Protein AF-A0A8X6GV14-F1 (afdb_monomer)

Structure (mmCIF, N/CA/C/O backbone):
data_AF-A0A8X6GV14-F1
#
_entry.id   AF-A0A8X6GV14-F1
#
loop_
_atom_site.group_PDB
_atom_site.id
_atom_site.type_symbol
_atom_site.label_atom_id
_atom_site.label_alt_id
_atom_site.label_comp_id
_atom_site.label_asym_id
_atom_site.label_entity_id
_atom_site.label_seq_id
_atom_site.pdbx_PDB_ins_code
_atom_site.Cartn_x
_atom_site.Cartn_y
_atom_site.Cartn_z
_atom_site.occupancy
_atom_site.B_iso_or_equiv
_atom_site.auth_seq_id
_atom_site.auth_comp_id
_atom_site.auth_asym_id
_atom_site.auth_atom_id
_atom_site.pdbx_PDB_model_num
ATOM 1 N N . MET A 1 1 ? 0.491 22.542 26.580 1.00 36.94 1 MET A N 1
ATOM 2 C CA . MET A 1 1 ? 1.220 21.649 25.654 1.00 36.94 1 MET A CA 1
ATOM 3 C C . MET A 1 1 ? 0.586 21.773 24.277 1.00 36.94 1 MET A C 1
ATOM 5 O O . MET A 1 1 ? -0.236 20.954 23.901 1.00 36.94 1 MET A O 1
ATOM 9 N N . GLU A 1 2 ? 0.932 22.824 23.540 1.00 38.59 2 GLU A N 1
ATOM 10 C CA . GLU A 1 2 ? 0.579 22.951 22.126 1.00 38.59 2 GLU A CA 1
ATOM 11 C C . GLU A 1 2 ? 1.876 22.858 21.335 1.00 38.59 2 GLU A C 1
ATOM 13 O O . GLU A 1 2 ? 2.585 23.843 21.147 1.00 38.59 2 GLU A O 1
ATOM 18 N N . VAL A 1 3 ? 2.229 21.649 20.902 1.00 48.38 3 VAL A N 1
ATOM 19 C CA . VAL A 1 3 ? 3.265 21.502 19.881 1.00 48.38 3 VAL A CA 1
ATOM 20 C C . VAL A 1 3 ? 2.576 21.748 18.546 1.00 48.38 3 VAL A C 1
ATOM 22 O O . VAL A 1 3 ? 2.160 20.827 17.848 1.00 48.38 3 VAL A O 1
ATOM 25 N N . TYR A 1 4 ? 2.405 23.029 18.222 1.00 47.62 4 TYR A N 1
ATOM 26 C CA . TYR A 1 4 ? 2.107 23.469 16.869 1.00 47.62 4 TYR A CA 1
ATOM 27 C C . TYR A 1 4 ? 3.308 23.050 16.018 1.00 47.62 4 TYR A C 1
ATOM 29 O O . TYR A 1 4 ? 4.352 23.705 16.015 1.00 47.62 4 TYR A O 1
ATOM 37 N N . THR A 1 5 ? 3.205 21.911 15.334 1.00 48.84 5 THR A N 1
ATOM 38 C CA . THR A 1 5 ? 4.148 21.544 14.279 1.00 48.84 5 THR A CA 1
ATOM 39 C C . THR A 1 5 ? 4.142 22.688 13.271 1.00 48.84 5 THR A C 1
ATOM 41 O O . THR A 1 5 ? 3.191 22.815 12.493 1.00 48.84 5 THR A O 1
ATOM 44 N N . ARG A 1 6 ? 5.166 23.556 13.321 1.00 46.56 6 ARG A N 1
ATOM 45 C CA . ARG A 1 6 ? 5.441 24.547 12.274 1.00 46.56 6 ARG A CA 1
ATOM 46 C C . ARG A 1 6 ? 5.287 23.832 10.941 1.00 46.56 6 ARG A C 1
ATOM 48 O O . ARG A 1 6 ? 5.868 22.767 10.737 1.00 46.56 6 ARG A O 1
ATOM 55 N N . GLN A 1 7 ? 4.428 24.390 10.099 1.00 51.47 7 GLN A N 1
ATOM 56 C CA . GLN A 1 7 ? 4.000 23.811 8.840 1.00 51.47 7 GLN A CA 1
ATOM 57 C C . GLN A 1 7 ? 5.223 23.402 8.017 1.00 51.47 7 GLN A C 1
ATOM 59 O O . GLN A 1 7 ? 5.893 24.240 7.425 1.00 51.47 7 GLN A O 1
ATOM 64 N N . ASN A 1 8 ? 5.503 22.102 7.974 1.00 50.66 8 ASN A N 1
ATOM 65 C CA . ASN A 1 8 ? 6.173 21.514 6.833 1.00 50.66 8 ASN A CA 1
ATOM 66 C C . ASN A 1 8 ? 5.053 21.229 5.817 1.00 50.66 8 ASN A C 1
ATOM 68 O O . ASN A 1 8 ? 4.327 20.243 6.006 1.00 50.66 8 ASN A O 1
ATOM 72 N N . PRO A 1 9 ? 4.830 22.093 4.804 1.00 53.06 9 PRO A N 1
ATOM 73 C CA . PRO A 1 9 ? 3.699 21.966 3.881 1.00 53.06 9 PRO A CA 1
ATOM 74 C C . PRO A 1 9 ? 3.661 20.595 3.188 1.00 53.06 9 PRO A C 1
ATOM 76 O O . PRO A 1 9 ? 2.584 20.074 2.897 1.00 53.06 9 PRO A O 1
ATOM 79 N N . MET A 1 10 ? 4.824 19.956 3.028 1.00 61.06 10 MET A N 1
ATOM 80 C CA . MET A 1 10 ? 4.957 18.607 2.480 1.00 61.06 10 MET A CA 1
ATOM 81 C C . MET A 1 10 ? 4.628 17.503 3.504 1.00 61.06 10 MET A C 1
ATOM 83 O O . MET A 1 10 ? 3.881 16.571 3.199 1.00 61.06 10 MET A O 1
ATOM 87 N N . GLY A 1 11 ? 5.143 17.610 4.735 1.00 62.88 11 GLY A N 1
ATOM 88 C CA . GLY A 1 11 ? 5.032 16.554 5.753 1.00 62.88 11 GLY A CA 1
ATOM 89 C C . GLY A 1 11 ? 3.626 16.406 6.342 1.00 62.88 11 GLY A C 1
ATOM 90 O O . GLY A 1 11 ? 3.114 15.294 6.483 1.00 62.88 11 GLY A O 1
ATOM 91 N N . GLY A 1 12 ? 2.954 17.529 6.618 1.00 74.31 12 GLY A N 1
ATOM 92 C CA . GLY A 1 12 ? 1.605 17.511 7.192 1.00 74.31 12 GLY A CA 1
ATOM 93 C C . GLY A 1 12 ? 0.548 16.980 6.220 1.00 74.31 12 GLY A C 1
ATOM 94 O O . GLY A 1 12 ? -0.361 16.253 6.621 1.00 74.31 12 GLY A O 1
ATOM 95 N N . GLY A 1 13 ? 0.670 17.306 4.929 1.00 80.00 13 GLY A N 1
ATOM 96 C CA . GLY A 1 13 ? -0.246 16.829 3.890 1.00 80.00 13 GLY A CA 1
ATOM 97 C C . GLY A 1 13 ? -0.109 15.331 3.613 1.00 80.00 13 GLY A C 1
ATOM 98 O O . GLY A 1 13 ? -1.116 14.643 3.445 1.00 80.00 13 GLY A O 1
ATOM 99 N N . PHE A 1 14 ? 1.122 14.813 3.611 1.00 81.31 14 PHE A N 1
ATOM 100 C CA . PHE A 1 14 ? 1.393 13.387 3.429 1.00 81.31 14 PHE A CA 1
ATOM 101 C C . PHE A 1 14 ? 0.752 12.537 4.531 1.00 81.31 14 PHE A C 1
ATOM 103 O O . PHE A 1 14 ? -0.050 11.653 4.231 1.00 81.31 14 PHE A O 1
ATOM 110 N N . TYR A 1 15 ? 1.019 12.862 5.801 1.00 83.38 15 TYR A N 1
ATOM 111 C CA . TYR A 1 15 ? 0.450 12.117 6.924 1.00 83.38 15 TYR A CA 1
ATOM 112 C C . TYR A 1 15 ? -1.083 12.185 6.940 1.00 83.38 15 TYR A C 1
ATOM 114 O O . TYR A 1 15 ? -1.749 11.167 7.111 1.00 83.38 15 TYR A O 1
ATOM 122 N N . LYS A 1 16 ? -1.669 13.359 6.659 1.00 87.50 16 LYS A N 1
ATOM 123 C CA . LYS A 1 16 ? -3.129 13.504 6.529 1.00 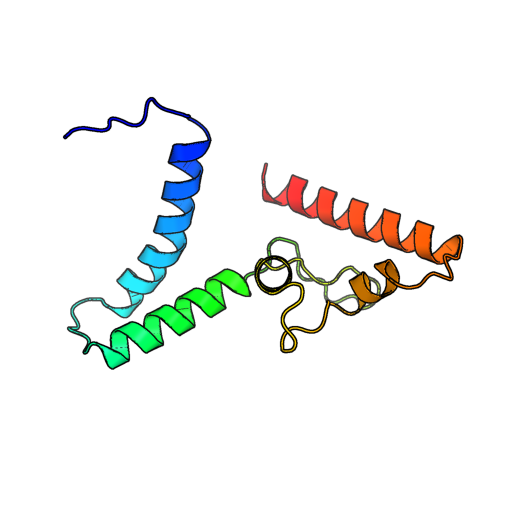87.50 16 LYS A CA 1
ATOM 124 C C . LYS A 1 16 ? -3.712 12.579 5.457 1.00 87.50 16 LYS A C 1
ATOM 126 O O . LYS A 1 16 ? -4.759 11.977 5.691 1.00 87.50 16 LYS A O 1
ATOM 131 N N . ARG A 1 17 ? -3.049 12.442 4.301 1.00 87.69 17 ARG A N 1
ATOM 132 C CA . ARG A 1 17 ? -3.473 11.513 3.240 1.00 87.69 17 ARG A CA 1
ATOM 133 C C . ARG A 1 17 ? -3.358 10.052 3.678 1.00 87.69 17 ARG A C 1
ATOM 135 O O . ARG A 1 17 ? -4.307 9.311 3.452 1.00 87.69 17 ARG A O 1
ATOM 142 N N . MET A 1 18 ? -2.277 9.660 4.355 1.00 87.69 18 MET A N 1
ATOM 143 C CA . MET A 1 18 ? -2.127 8.292 4.880 1.00 87.69 18 MET A CA 1
ATOM 144 C C . MET A 1 18 ? -3.174 7.947 5.947 1.00 87.69 18 MET A C 1
ATOM 146 O O . MET A 1 18 ? -3.785 6.884 5.922 1.00 87.69 18 MET A O 1
ATOM 150 N N . VAL A 1 19 ? -3.454 8.864 6.873 1.00 90.62 19 VAL A N 1
ATOM 151 C CA . VAL A 1 19 ? -4.513 8.652 7.869 1.00 90.62 19 VAL A CA 1
ATOM 152 C C . VAL A 1 19 ? -5.878 8.532 7.185 1.00 90.62 19 VAL A C 1
ATOM 154 O O . VAL A 1 19 ? -6.708 7.715 7.581 1.00 90.62 19 VAL A O 1
ATOM 157 N N . LYS A 1 20 ? -6.115 9.315 6.126 1.00 92.00 20 LYS A N 1
ATOM 158 C CA . LYS A 1 20 ? -7.351 9.246 5.340 1.00 92.00 20 LYS A CA 1
ATOM 159 C C . LYS A 1 20 ? -7.529 7.884 4.655 1.00 92.00 20 LYS A C 1
ATOM 161 O O . LYS A 1 20 ? -8.642 7.368 4.689 1.00 92.00 20 LYS A O 1
ATOM 166 N N . THR A 1 21 ? -6.472 7.275 4.105 1.00 91.62 21 THR A N 1
ATOM 167 C CA . THR A 1 21 ? -6.576 5.971 3.417 1.00 91.62 21 THR A CA 1
ATOM 168 C C . THR A 1 21 ? -7.022 4.830 4.328 1.00 91.62 21 THR A C 1
ATOM 170 O O . THR A 1 21 ? -7.655 3.902 3.842 1.00 91.62 21 THR A O 1
ATOM 173 N N . VAL A 1 22 ? -6.754 4.917 5.634 1.00 93.25 22 VAL A N 1
ATOM 174 C CA . VAL A 1 22 ? -7.223 3.937 6.631 1.00 93.25 22 VAL A CA 1
ATOM 175 C C . VAL A 1 22 ? -8.607 4.314 7.173 1.00 93.25 22 VAL A C 1
ATOM 177 O O . VAL A 1 22 ? -9.488 3.468 7.311 1.00 93.25 22 VAL A O 1
ATOM 180 N N . LYS A 1 23 ? -8.851 5.605 7.437 1.00 92.00 23 LYS A N 1
ATOM 181 C CA . LYS A 1 23 ? -10.136 6.080 7.981 1.00 92.00 23 LYS A CA 1
ATOM 182 C C . LYS A 1 23 ? -11.313 5.908 7.026 1.00 92.00 23 LYS A C 1
ATOM 184 O O . LYS A 1 23 ? -12.436 5.711 7.481 1.00 92.00 23 LYS A O 1
ATOM 189 N N . GLU A 1 24 ? -11.095 6.027 5.720 1.00 92.94 24 GLU A N 1
ATOM 190 C CA . GLU A 1 24 ? -12.167 5.872 4.734 1.00 92.94 24 GLU A CA 1
ATOM 191 C C . GLU A 1 24 ? -12.805 4.473 4.726 1.00 92.94 24 GLU A C 1
ATOM 193 O O . GLU A 1 24 ? -14.029 4.417 4.875 1.00 92.94 24 GLU A O 1
ATOM 198 N N . PRO A 1 25 ? -12.054 3.362 4.583 1.00 91.88 25 PRO A N 1
ATOM 199 C CA . PRO A 1 25 ? -12.630 2.021 4.665 1.00 91.88 25 PRO A CA 1
ATOM 200 C C . PRO A 1 25 ? -13.212 1.734 6.052 1.00 91.88 25 PRO A C 1
ATOM 202 O O . PRO A 1 25 ? -14.334 1.242 6.121 1.00 91.88 25 PRO A O 1
ATOM 205 N N . LEU A 1 26 ? -12.545 2.159 7.135 1.00 91.56 26 LEU A N 1
ATOM 206 C CA . LEU A 1 26 ? -13.095 2.061 8.494 1.00 91.56 26 LEU A CA 1
ATOM 207 C C . LEU A 1 26 ? -14.498 2.667 8.578 1.00 91.56 26 LEU A C 1
ATOM 209 O O . LEU A 1 26 ? -15.437 2.007 9.008 1.00 91.56 26 LEU A O 1
ATOM 213 N N . ARG A 1 27 ? -14.669 3.909 8.112 1.00 91.06 27 ARG A N 1
ATOM 214 C CA . ARG A 1 27 ? -15.962 4.605 8.158 1.00 91.06 27 ARG A CA 1
ATOM 215 C C . ARG A 1 27 ? -17.026 3.930 7.289 1.00 91.06 27 ARG A C 1
ATOM 217 O O . ARG A 1 27 ? -18.200 3.976 7.647 1.00 91.06 27 ARG A O 1
ATOM 224 N N . LYS A 1 28 ? -16.635 3.337 6.155 1.00 90.00 28 LYS A N 1
ATOM 225 C CA . LYS A 1 28 ? -17.556 2.604 5.273 1.00 90.00 28 LYS A CA 1
ATOM 226 C C . LYS A 1 28 ? -18.063 1.313 5.914 1.00 90.00 28 LYS A C 1
ATOM 228 O O . LYS A 1 28 ? -19.229 0.996 5.722 1.00 90.00 28 LYS A O 1
ATOM 233 N N . ILE A 1 29 ? -17.211 0.602 6.653 1.00 88.88 29 ILE A N 1
ATOM 234 C CA . ILE A 1 29 ? -17.568 -0.685 7.261 1.00 88.88 29 ILE A CA 1
ATOM 235 C C . ILE A 1 29 ? -18.286 -0.487 8.603 1.00 88.88 29 ILE A C 1
ATOM 237 O O . ILE A 1 29 ? -19.301 -1.129 8.851 1.00 88.88 29 ILE A O 1
ATOM 241 N N . LEU A 1 30 ? -17.808 0.438 9.443 1.00 87.44 30 LEU A N 1
ATOM 242 C CA . LEU A 1 30 ? -18.379 0.692 10.771 1.00 87.44 30 LEU A CA 1
ATOM 243 C C . LEU A 1 30 ? -19.806 1.24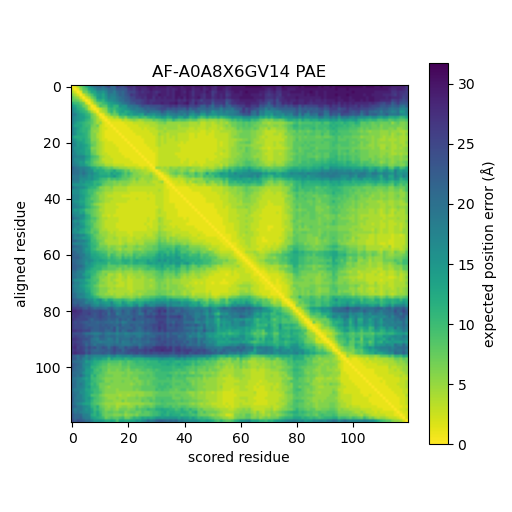4 10.709 1.00 87.44 30 LEU A C 1
ATOM 245 O O . LEU A 1 30 ? -20.640 0.846 11.507 1.00 87.44 30 LEU A O 1
ATOM 249 N N . GLY A 1 31 ? -20.131 2.158 9.789 1.00 84.19 31 GLY A N 1
ATOM 250 C CA . GLY A 1 31 ? -21.486 2.718 9.699 1.00 84.19 31 GLY A CA 1
ATOM 251 C C . GLY A 1 31 ? -22.030 3.211 11.056 1.00 84.19 31 GLY A C 1
ATOM 252 O O . GLY A 1 31 ? -21.596 4.249 11.554 1.00 84.19 31 GLY A O 1
ATOM 253 N N . ARG A 1 32 ? -22.992 2.471 11.636 1.00 76.69 32 ARG A N 1
ATOM 254 C CA . ARG A 1 32 ? -23.544 2.673 12.996 1.00 76.69 32 ARG A CA 1
ATOM 255 C C . ARG A 1 32 ? -23.290 1.494 13.957 1.00 76.69 32 ARG A C 1
ATOM 257 O O . ARG A 1 32 ? -23.872 1.478 15.038 1.00 76.69 32 ARG A O 1
ATOM 264 N N . SER A 1 33 ? -22.500 0.494 13.567 1.00 84.31 33 SER A N 1
ATOM 265 C CA . SER A 1 33 ? -22.219 -0.677 14.400 1.00 84.31 33 SER A CA 1
ATOM 266 C C . SER A 1 33 ? -21.195 -0.361 15.492 1.00 84.31 33 SER A C 1
ATOM 268 O O . SER A 1 33 ? -20.303 0.474 15.329 1.00 84.31 33 SER A O 1
ATOM 270 N N . LEU A 1 34 ? -21.345 -1.040 16.629 1.00 84.88 34 LEU A N 1
ATOM 271 C CA . LEU A 1 34 ? -20.351 -1.089 17.692 1.00 84.88 34 LEU A CA 1
ATOM 272 C C . LEU A 1 34 ? -19.627 -2.424 17.556 1.00 84.88 34 LEU A C 1
ATOM 274 O O . LEU A 1 34 ? -20.261 -3.469 17.663 1.00 84.88 34 LEU A O 1
ATOM 278 N N . LEU A 1 35 ? -18.328 -2.371 17.279 1.00 87.38 35 LEU A N 1
ATOM 279 C CA . LEU A 1 35 ? -17.486 -3.557 17.182 1.00 87.38 35 LEU A CA 1
ATOM 280 C C . LEU A 1 35 ? -16.875 -3.870 18.544 1.00 87.38 35 LEU A C 1
ATOM 282 O O . LEU A 1 35 ? -16.481 -2.968 19.290 1.00 87.38 35 LEU A O 1
ATOM 286 N N . SER A 1 36 ? -16.755 -5.157 18.837 1.00 92.38 36 SER A N 1
ATOM 287 C CA . SER A 1 36 ? -15.885 -5.650 19.894 1.00 92.38 36 SER A CA 1
ATOM 288 C C . SER A 1 36 ? -14.413 -5.375 19.561 1.00 92.38 36 SER A C 1
ATOM 290 O O . SER A 1 36 ? -14.039 -5.055 18.429 1.00 92.38 36 SER A O 1
ATOM 292 N N . PHE A 1 37 ? -13.552 -5.498 20.571 1.00 92.44 37 PHE A N 1
ATOM 293 C CA . PHE A 1 37 ? -12.114 -5.303 20.396 1.00 92.44 37 PHE A CA 1
ATOM 294 C C . PHE A 1 37 ? -11.512 -6.274 19.369 1.00 92.44 37 PHE A C 1
ATOM 296 O O . PHE A 1 37 ? -10.668 -5.876 18.567 1.00 92.44 37 PHE A O 1
ATOM 303 N N . GLU A 1 38 ? -11.967 -7.527 19.362 1.00 94.81 38 GLU A N 1
ATOM 304 C CA . GLU A 1 38 ? -11.492 -8.551 18.431 1.00 94.81 38 GLU A CA 1
ATOM 305 C C . GLU A 1 38 ? -11.915 -8.231 16.993 1.00 94.81 38 GLU A C 1
ATOM 307 O O . GLU A 1 38 ? -11.073 -8.184 16.100 1.00 94.81 38 GLU A O 1
ATOM 312 N N . GLU A 1 39 ? -13.189 -7.890 16.781 1.00 92.44 39 GLU A N 1
ATOM 313 C CA . GLU A 1 39 ? -13.706 -7.504 15.463 1.00 92.44 39 GLU A CA 1
ATOM 314 C C . GLU A 1 39 ? -12.995 -6.268 14.904 1.00 92.44 39 GLU A C 1
ATOM 316 O O . GLU A 1 39 ? -12.623 -6.239 13.730 1.00 92.44 39 GLU A O 1
ATOM 321 N N . LEU A 1 40 ? -12.760 -5.250 15.740 1.00 92.56 40 LEU A N 1
ATOM 322 C CA . LEU A 1 40 ? -12.012 -4.063 15.332 1.00 92.56 40 LEU A CA 1
ATOM 323 C C . LEU A 1 40 ? -10.567 -4.411 14.953 1.00 92.56 40 LEU A C 1
ATOM 325 O O . LEU A 1 40 ? -10.047 -3.871 13.978 1.00 92.56 40 LEU A O 1
ATOM 329 N N . THR A 1 41 ? -9.924 -5.295 15.716 1.00 94.75 41 THR A N 1
ATOM 330 C CA . THR A 1 41 ? -8.538 -5.713 15.467 1.00 94.75 41 THR A CA 1
ATOM 331 C C . THR A 1 41 ? -8.420 -6.441 14.132 1.00 94.75 41 THR A C 1
ATOM 333 O O . THR A 1 41 ? -7.576 -6.081 13.312 1.00 94.75 41 THR A O 1
ATOM 336 N N . THR A 1 42 ? -9.309 -7.399 13.874 1.00 94.81 42 THR A N 1
ATOM 337 C CA . THR A 1 42 ? -9.362 -8.135 12.605 1.00 94.81 42 THR A CA 1
ATOM 338 C C . THR A 1 42 ? -9.609 -7.196 11.432 1.00 94.81 42 THR A C 1
ATOM 340 O O . THR A 1 42 ? -8.882 -7.220 10.442 1.00 94.81 42 THR A O 1
ATOM 343 N N . LEU A 1 43 ? -10.575 -6.290 11.570 1.00 93.69 43 LEU A N 1
ATOM 344 C CA . LEU A 1 43 ? -10.910 -5.332 10.525 1.00 93.69 43 LEU A CA 1
ATOM 345 C C . LEU A 1 43 ? -9.753 -4.368 10.220 1.00 93.69 43 LEU A C 1
ATOM 347 O O . LEU A 1 43 ? -9.510 -4.019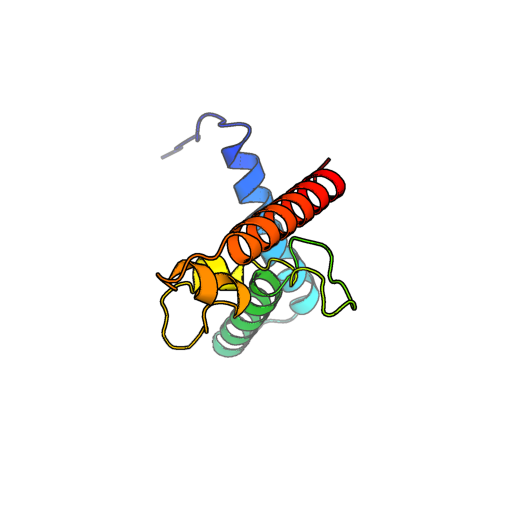 9.064 1.00 93.69 43 LEU A O 1
ATOM 351 N N . LEU A 1 44 ? -9.010 -3.935 11.239 1.00 93.75 44 LEU A N 1
ATOM 352 C CA . LEU A 1 44 ? -7.808 -3.129 11.034 1.00 93.75 44 LEU A CA 1
ATOM 353 C C . LEU A 1 44 ? -6.717 -3.908 10.292 1.00 93.75 44 LEU A C 1
ATOM 355 O O . LEU A 1 44 ? -6.094 -3.333 9.399 1.00 93.75 44 LEU A O 1
ATOM 359 N N . ALA A 1 45 ? -6.524 -5.193 10.601 1.00 93.69 45 ALA A N 1
ATOM 360 C CA . ALA A 1 45 ? -5.574 -6.052 9.894 1.00 93.69 45 ALA A CA 1
ATOM 361 C C . ALA A 1 45 ? -5.950 -6.233 8.410 1.00 93.69 45 ALA A C 1
ATOM 363 O O . ALA A 1 45 ? -5.091 -6.166 7.530 1.00 93.69 45 ALA A O 1
ATOM 364 N N . GLU A 1 46 ? -7.240 -6.379 8.100 1.00 93.50 46 GLU A N 1
ATOM 365 C CA . GLU A 1 46 ? -7.721 -6.432 6.715 1.00 93.50 46 GLU A CA 1
ATOM 366 C C . GLU A 1 46 ? -7.447 -5.124 5.964 1.00 93.50 46 GLU A C 1
ATOM 368 O O . GLU A 1 46 ? -6.963 -5.134 4.829 1.00 93.50 46 GLU A O 1
ATOM 373 N N . ILE A 1 47 ? -7.718 -3.981 6.600 1.00 93.75 47 ILE A N 1
ATOM 374 C CA . ILE A 1 47 ? -7.460 -2.665 6.007 1.00 93.75 47 ILE A CA 1
ATOM 375 C C . ILE A 1 47 ? -5.963 -2.450 5.786 1.00 93.75 47 ILE A C 1
ATOM 377 O O . ILE A 1 47 ? -5.580 -1.940 4.731 1.00 93.75 47 ILE A O 1
ATOM 381 N N . GLU A 1 48 ? -5.119 -2.846 6.740 1.00 91.88 48 GLU A N 1
ATOM 382 C CA . GLU A 1 48 ? -3.665 -2.829 6.580 1.00 91.88 48 GLU A CA 1
ATOM 383 C C . GLU A 1 48 ? -3.252 -3.628 5.341 1.00 91.88 48 GLU A C 1
ATOM 385 O O . GLU A 1 48 ? -2.545 -3.102 4.478 1.00 91.88 48 GLU A O 1
ATOM 390 N N . ASN A 1 49 ? -3.748 -4.859 5.209 1.00 91.19 49 ASN A N 1
ATOM 391 C CA . ASN A 1 49 ? -3.421 -5.720 4.082 1.00 91.19 49 ASN A CA 1
ATOM 392 C C . ASN A 1 49 ? -3.857 -5.100 2.743 1.00 91.19 49 ASN A C 1
ATOM 394 O O . ASN A 1 49 ? -3.077 -5.045 1.793 1.00 91.19 49 ASN A O 1
ATOM 398 N N . ILE A 1 50 ? -5.070 -4.542 2.674 1.00 92.00 50 ILE A N 1
ATOM 399 C CA . ILE A 1 50 ? -5.578 -3.857 1.474 1.00 92.00 50 ILE A CA 1
ATOM 400 C C . ILE A 1 50 ? -4.694 -2.662 1.105 1.00 92.00 50 ILE A C 1
ATOM 402 O O . ILE A 1 50 ? -4.370 -2.467 -0.068 1.00 92.00 50 ILE A O 1
ATOM 406 N N . VAL A 1 51 ? -4.303 -1.845 2.086 1.00 91.75 51 VAL A N 1
ATOM 407 C CA . VAL A 1 51 ? -3.447 -0.675 1.849 1.00 91.75 51 VAL A CA 1
ATOM 408 C C . VAL A 1 51 ? -2.056 -1.107 1.383 1.00 91.75 51 VAL A C 1
ATOM 410 O O . VAL A 1 51 ? -1.534 -0.524 0.430 1.00 91.75 51 VAL A O 1
ATOM 413 N N . ASN A 1 52 ? -1.484 -2.147 1.991 1.00 90.06 52 ASN A N 1
ATOM 414 C CA . ASN A 1 52 ? -0.129 -2.615 1.704 1.00 90.06 52 ASN A CA 1
ATOM 415 C C . ASN A 1 52 ? -0.017 -3.432 0.409 1.00 90.06 52 ASN A C 1
ATOM 417 O O . ASN A 1 52 ? 1.040 -3.424 -0.222 1.00 90.06 52 ASN A O 1
ATOM 421 N N . LEU A 1 53 ? -1.088 -4.095 -0.032 1.00 89.25 53 LEU A N 1
ATOM 422 C CA . LEU A 1 53 ? -1.133 -4.816 -1.309 1.00 89.25 53 LEU A CA 1
ATOM 423 C C . LEU A 1 53 ? -1.588 -3.944 -2.482 1.00 89.25 53 LEU A C 1
ATOM 425 O O . LEU A 1 53 ? -1.528 -4.382 -3.633 1.00 89.25 53 LEU A O 1
ATOM 429 N N . ARG A 1 54 ? -2.027 -2.707 -2.223 1.00 90.00 54 ARG A N 1
ATOM 430 C CA . ARG A 1 54 ? -2.513 -1.804 -3.267 1.00 90.00 54 ARG A CA 1
ATOM 431 C C . ARG A 1 54 ? -1.398 -1.469 -4.274 1.00 90.00 54 ARG A C 1
ATOM 433 O O . ARG A 1 54 ? -0.394 -0.873 -3.884 1.00 90.00 54 ARG A O 1
ATOM 440 N N . PRO A 1 55 ? -1.606 -1.720 -5.578 1.00 90.88 55 PRO A N 1
ATOM 441 C CA . PRO A 1 55 ? -0.687 -1.309 -6.639 1.00 90.88 55 PRO A CA 1
ATOM 442 C C . PRO A 1 55 ? -0.357 0.194 -6.601 1.00 90.88 55 PRO A C 1
ATOM 444 O O . PRO A 1 55 ? -1.264 1.038 -6.596 1.00 90.88 55 PRO A O 1
ATOM 447 N N . LEU A 1 56 ? 0.933 0.543 -6.615 1.00 88.50 56 LEU A N 1
ATOM 448 C CA . LEU A 1 56 ? 1.515 1.887 -6.786 1.00 88.50 56 LEU A CA 1
ATOM 449 C C . LEU A 1 56 ? 1.817 2.198 -8.255 1.00 88.50 56 LEU A C 1
ATOM 451 O O . LEU A 1 56 ? 1.770 3.366 -8.653 1.00 88.50 56 LEU A O 1
ATOM 455 N N . THR A 1 57 ? 2.013 1.173 -9.076 1.00 88.50 57 THR A N 1
ATOM 456 C CA . THR A 1 57 ? 2.141 1.298 -10.529 1.00 88.50 57 THR A CA 1
ATOM 457 C C . THR A 1 57 ? 1.033 0.541 -11.257 1.00 88.50 57 THR A C 1
ATOM 459 O O . THR A 1 57 ? 0.184 -0.094 -10.630 1.00 88.50 57 THR A O 1
ATOM 462 N N . TYR A 1 58 ? 0.996 0.653 -12.584 1.00 86.88 58 TYR A N 1
ATOM 463 C CA . TYR A 1 58 ? 0.044 -0.090 -13.408 1.00 86.88 58 TYR A CA 1
ATOM 464 C C . TYR A 1 58 ? 0.233 -1.604 -13.222 1.00 86.88 58 TYR A C 1
ATOM 466 O O . TYR A 1 58 ? 1.352 -2.056 -12.976 1.00 86.88 58 TYR A O 1
ATOM 474 N N . VAL A 1 59 ? -0.862 -2.359 -13.291 1.00 86.19 59 VAL A N 1
ATOM 475 C CA . VAL A 1 59 ? -0.848 -3.827 -13.279 1.00 86.19 59 VAL A CA 1
ATOM 476 C C . VAL A 1 59 ? -0.915 -4.264 -14.735 1.00 86.19 59 VAL A C 1
ATOM 478 O O . VAL A 1 59 ? -1.944 -4.049 -15.369 1.00 86.19 59 VAL A O 1
ATOM 481 N N . SER A 1 60 ? 0.195 -4.784 -15.260 1.00 83.31 60 SER A N 1
ATOM 482 C CA . SER A 1 60 ? 0.256 -5.319 -16.622 1.00 83.31 60 SER A CA 1
ATOM 483 C C . SER A 1 60 ? -0.161 -6.789 -16.645 1.00 83.31 60 SER A C 1
ATOM 485 O O . SER A 1 60 ? 0.036 -7.495 -15.655 1.00 83.31 60 SER A O 1
ATOM 487 N N . ASP A 1 61 ? -0.739 -7.220 -17.764 1.00 83.62 61 ASP A N 1
ATOM 488 C CA . ASP A 1 61 ? -1.054 -8.628 -18.055 1.00 83.62 61 ASP A CA 1
ATOM 489 C C . ASP A 1 61 ? 0.080 -9.302 -18.860 1.00 83.62 61 ASP A C 1
ATOM 491 O O . ASP A 1 61 ? 0.132 -10.525 -19.003 1.00 83.62 61 ASP A O 1
ATOM 495 N N . ASP A 1 62 ? 1.030 -8.502 -19.359 1.00 83.12 62 ASP A N 1
ATOM 496 C CA . ASP A 1 62 ? 2.187 -8.984 -20.104 1.00 83.12 62 ASP A CA 1
ATOM 497 C C . ASP A 1 62 ? 3.232 -9.587 -19.157 1.00 83.12 62 ASP A C 1
ATOM 499 O O . ASP A 1 62 ? 3.668 -8.969 -18.186 1.00 83.12 62 ASP A O 1
ATOM 503 N N . LYS A 1 63 ? 3.690 -10.804 -19.467 1.00 75.00 63 LYS A N 1
ATOM 504 C CA . LYS A 1 63 ? 4.697 -11.519 -18.658 1.00 75.00 63 LYS A CA 1
ATOM 505 C C . LYS A 1 63 ? 6.093 -10.899 -18.720 1.00 75.00 63 LYS A C 1
ATOM 507 O O . LYS A 1 63 ? 6.900 -11.144 -17.829 1.00 75.00 63 LYS A O 1
ATOM 512 N N . ASP A 1 64 ? 6.371 -10.145 -19.780 1.00 75.50 64 ASP A N 1
ATOM 513 C CA . ASP A 1 64 ? 7.638 -9.434 -19.967 1.00 75.50 64 ASP A CA 1
ATOM 514 C C . ASP A 1 64 ? 7.657 -8.073 -19.251 1.00 75.50 64 ASP A C 1
ATOM 516 O O . ASP A 1 64 ? 8.715 -7.444 -19.141 1.00 75.50 64 ASP A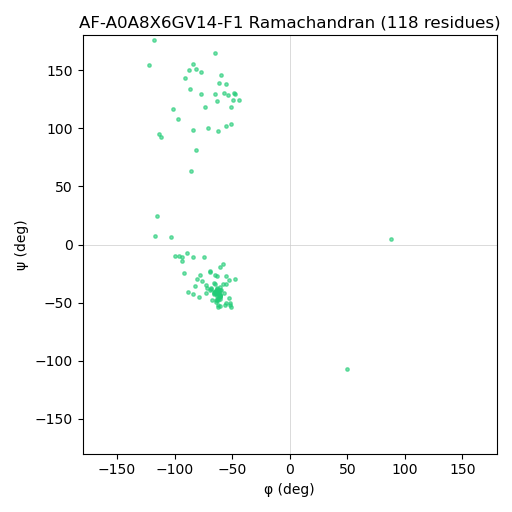 O 1
ATOM 520 N N . ASP A 1 65 ? 6.501 -7.612 -18.762 1.00 78.88 65 ASP A N 1
ATOM 521 C CA . ASP A 1 65 ? 6.384 -6.347 -18.055 1.00 78.88 65 ASP A CA 1
ATOM 522 C C . ASP A 1 65 ? 6.746 -6.472 -16.562 1.00 78.88 65 ASP A C 1
ATOM 524 O O . ASP A 1 65 ? 6.618 -7.536 -15.950 1.00 78.88 65 ASP A O 1
ATOM 528 N N . PRO A 1 66 ? 7.169 -5.360 -15.930 1.00 78.12 66 PRO A N 1
ATOM 529 C CA . PRO A 1 66 ? 7.379 -5.305 -14.487 1.00 78.12 66 PRO A CA 1
ATOM 530 C C . PRO A 1 66 ? 6.145 -5.705 -13.683 1.00 78.12 66 PRO A C 1
ATOM 532 O O . PRO A 1 66 ? 5.048 -5.202 -13.948 1.00 78.12 66 PRO A O 1
ATOM 535 N N . GLU A 1 67 ? 6.338 -6.481 -12.609 1.00 82.75 67 GLU A N 1
ATOM 536 C CA . GLU A 1 67 ? 5.270 -6.631 -11.618 1.00 82.75 67 GLU A CA 1
ATOM 537 C C . GLU A 1 67 ? 4.967 -5.260 -11.007 1.00 82.75 67 GLU A C 1
ATOM 539 O O . GLU A 1 67 ? 5.865 -4.472 -10.707 1.00 82.75 67 GLU A O 1
ATOM 544 N N . SER A 1 68 ? 3.684 -4.964 -10.800 1.00 86.19 68 SER A N 1
ATOM 545 C CA . SER A 1 68 ? 3.292 -3.715 -10.161 1.00 86.19 68 SER A CA 1
ATOM 546 C C . SER A 1 68 ? 3.935 -3.546 -8.782 1.00 86.19 68 SER A C 1
ATOM 548 O O . SER A 1 68 ? 3.820 -4.412 -7.912 1.00 86.19 68 SER A O 1
ATOM 550 N N . LEU A 1 69 ? 4.545 -2.380 -8.551 1.00 86.44 69 LEU A N 1
ATOM 551 C CA . LEU A 1 69 ? 5.096 -2.029 -7.249 1.00 86.44 69 LEU A CA 1
ATOM 552 C C . LEU A 1 69 ? 3.962 -1.909 -6.234 1.00 86.44 69 LEU A C 1
ATOM 554 O O . LEU A 1 69 ? 3.003 -1.178 -6.463 1.00 86.44 69 LEU A O 1
ATOM 558 N N . LYS A 1 70 ? 4.095 -2.567 -5.086 1.00 87.12 70 LYS A N 1
ATOM 559 C CA . LYS A 1 70 ? 3.162 -2.484 -3.950 1.00 87.12 70 LYS A CA 1
ATOM 560 C C . LYS A 1 70 ? 3.933 -2.011 -2.713 1.00 87.12 70 LYS A C 1
ATOM 562 O O . LYS A 1 70 ? 5.142 -2.229 -2.660 1.00 87.12 70 LYS A O 1
ATOM 567 N N . PRO A 1 71 ? 3.294 -1.381 -1.713 1.00 87.88 71 PRO A N 1
ATOM 568 C CA . PRO A 1 71 ? 3.977 -1.014 -0.471 1.00 87.88 71 PRO A CA 1
ATOM 569 C C . PRO A 1 71 ? 4.553 -2.213 0.299 1.00 87.88 71 PRO A C 1
ATOM 571 O O . PRO A 1 71 ? 5.643 -2.102 0.853 1.00 87.88 71 PRO A O 1
ATOM 574 N N . ALA A 1 72 ? 3.855 -3.355 0.304 1.00 86.31 72 ALA A N 1
ATOM 575 C CA . ALA A 1 72 ? 4.212 -4.546 1.078 1.00 86.31 72 ALA A CA 1
ATOM 576 C C . ALA A 1 72 ? 5.679 -4.998 0.892 1.00 86.31 72 ALA A C 1
ATOM 578 O O . ALA A 1 72 ? 6.393 -5.053 1.894 1.00 86.31 72 ALA A O 1
ATOM 579 N N . PRO A 1 73 ? 6.191 -5.224 -0.337 1.00 79.56 73 PRO A N 1
ATOM 580 C CA . PRO A 1 73 ? 7.600 -5.562 -0.553 1.00 79.56 73 PRO A CA 1
ATOM 581 C C . PRO A 1 73 ? 8.615 -4.602 0.080 1.00 79.56 73 PRO A C 1
ATOM 583 O O . PRO A 1 73 ? 9.694 -5.040 0.456 1.00 79.56 73 PRO A O 1
ATOM 586 N N . PHE A 1 74 ? 8.296 -3.310 0.220 1.00 81.81 74 PHE A N 1
ATOM 587 C CA . PHE A 1 74 ? 9.194 -2.334 0.854 1.00 81.81 74 PHE A CA 1
ATOM 588 C C . PHE A 1 74 ? 9.138 -2.379 2.385 1.00 81.81 74 PHE A C 1
ATOM 590 O O . PHE A 1 74 ? 10.125 -2.057 3.040 1.00 81.81 74 PHE A O 1
ATOM 597 N N . LEU A 1 75 ? 7.990 -2.753 2.958 1.00 81.69 75 LEU A N 1
ATOM 598 C CA . LEU A 1 75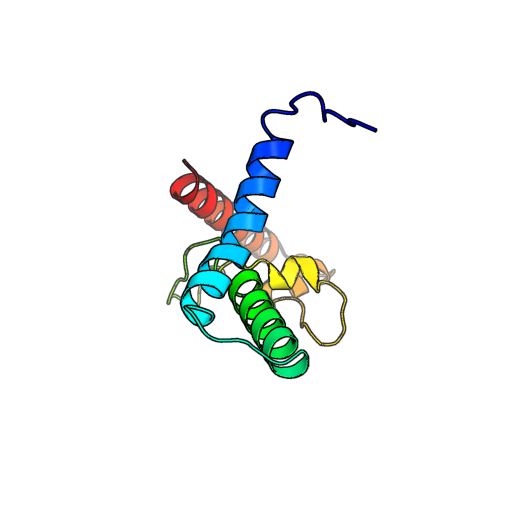 ? 7.783 -2.833 4.408 1.00 81.69 75 LEU A CA 1
ATOM 599 C C . LEU A 1 75 ? 8.302 -4.145 4.999 1.00 81.69 75 LEU A C 1
ATOM 601 O O . LEU A 1 75 ? 8.805 -4.164 6.121 1.00 81.69 75 LEU A O 1
ATOM 605 N N . TYR A 1 76 ? 8.170 -5.235 4.245 1.00 75.75 76 TYR A N 1
ATOM 606 C CA . TYR A 1 76 ? 8.520 -6.581 4.694 1.00 75.75 76 TYR A CA 1
ATOM 607 C C . TYR A 1 76 ? 9.849 -7.083 4.123 1.00 75.75 76 TYR A C 1
ATOM 609 O O . TYR A 1 76 ? 10.208 -8.236 4.347 1.00 75.75 76 TYR A O 1
ATOM 617 N N . PHE A 1 77 ? 10.595 -6.228 3.417 1.00 67.62 77 PHE A N 1
ATOM 618 C CA . PHE A 1 77 ? 11.908 -6.564 2.875 1.00 67.62 77 PHE A CA 1
ATOM 619 C C . PHE A 1 77 ? 12.820 -7.157 3.964 1.00 67.62 77 PHE A C 1
ATOM 621 O O . PHE A 1 77 ? 13.125 -6.493 4.956 1.00 67.62 77 PHE A O 1
ATOM 628 N N . GLY A 1 78 ? 13.246 -8.411 3.784 1.00 62.41 78 GLY A N 1
ATOM 629 C CA . GLY A 1 78 ? 14.099 -9.129 4.738 1.00 62.41 78 GLY A CA 1
ATOM 630 C C . GLY A 1 78 ? 13.362 -9.883 5.855 1.00 62.41 78 GLY A C 1
ATOM 631 O O . GLY A 1 78 ? 14.024 -10.441 6.728 1.00 62.41 78 GLY A O 1
ATOM 632 N N . ARG A 1 79 ? 12.022 -9.934 5.849 1.00 66.44 79 ARG A N 1
ATOM 633 C CA . ARG A 1 79 ? 11.257 -10.896 6.660 1.00 66.44 79 ARG A CA 1
ATOM 634 C C . ARG A 1 79 ? 11.100 -12.202 5.882 1.00 66.44 79 ARG A C 1
ATOM 636 O O . ARG A 1 79 ? 10.731 -12.169 4.716 1.00 66.44 79 ARG A O 1
ATOM 643 N N . ASN A 1 80 ? 11.346 -13.331 6.547 1.00 55.56 80 ASN A N 1
ATOM 644 C CA . ASN A 1 80 ? 11.391 -14.671 5.941 1.00 55.56 80 ASN A CA 1
ATOM 645 C C . ASN A 1 80 ? 10.095 -15.103 5.221 1.00 55.56 80 ASN A C 1
ATOM 647 O O . ASN A 1 80 ? 10.149 -16.028 4.422 1.00 55.56 80 ASN A O 1
ATOM 651 N N . ASP A 1 81 ? 8.965 -14.438 5.484 1.00 55.31 81 ASP A N 1
ATOM 652 C CA . ASP A 1 81 ? 7.647 -14.795 4.934 1.00 55.31 81 ASP A CA 1
ATOM 653 C C . ASP A 1 81 ? 7.264 -13.994 3.676 1.00 55.31 81 ASP A C 1
ATOM 655 O O . ASP A 1 81 ? 6.269 -14.299 3.022 1.00 55.31 81 ASP A O 1
ATOM 659 N N . PHE A 1 82 ? 8.029 -12.950 3.339 1.00 56.03 82 PHE A N 1
ATOM 660 C CA . PHE A 1 82 ? 7.852 -12.189 2.106 1.00 56.03 82 PHE A CA 1
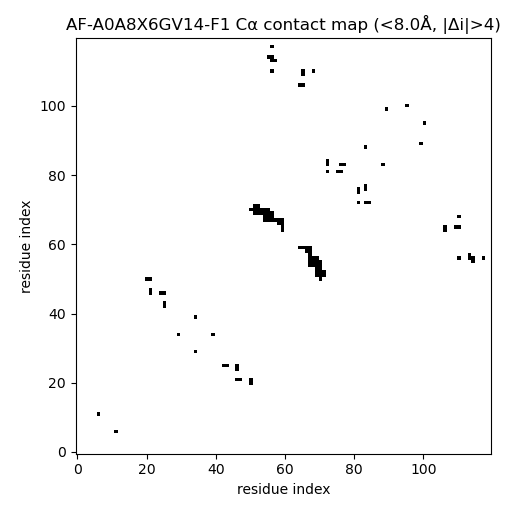ATOM 661 C C . PHE A 1 82 ? 9.070 -12.427 1.235 1.00 56.03 82 PHE A C 1
ATOM 663 O O . PHE A 1 82 ? 10.091 -11.747 1.375 1.00 56.03 82 PHE A O 1
ATOM 670 N N . ASP A 1 83 ? 8.948 -13.400 0.334 1.00 53.38 83 ASP A N 1
ATOM 671 C CA . ASP A 1 83 ? 9.927 -13.594 -0.720 1.00 53.38 83 ASP A CA 1
ATOM 672 C C . ASP A 1 83 ? 10.209 -12.243 -1.376 1.00 53.38 83 ASP A C 1
ATOM 674 O O . ASP A 1 83 ? 9.302 -11.484 -1.741 1.00 53.38 83 ASP A O 1
ATOM 678 N N . CYS A 1 84 ? 11.498 -11.922 -1.481 1.00 53.94 84 CYS A N 1
ATOM 679 C CA . CYS A 1 84 ? 11.939 -10.818 -2.312 1.00 53.94 84 CYS A CA 1
ATOM 680 C C . CYS A 1 84 ? 11.259 -11.018 -3.673 1.00 53.94 84 CYS A C 1
ATOM 682 O O . CYS A 1 84 ? 11.400 -12.121 -4.215 1.00 53.94 84 CYS A O 1
ATOM 684 N N . PRO A 1 85 ? 10.500 -10.036 -4.212 1.00 58.28 85 PRO A N 1
ATOM 685 C CA . PRO A 1 85 ? 9.845 -10.221 -5.500 1.00 58.28 85 PRO A CA 1
ATOM 686 C C . PRO A 1 85 ? 10.889 -10.769 -6.462 1.00 58.28 85 PRO A C 1
ATOM 688 O O . PRO A 1 85 ? 12.000 -10.245 -6.479 1.00 58.28 85 PRO A O 1
ATOM 691 N N . MET A 1 86 ? 10.581 -11.851 -7.181 1.00 56.00 86 MET A N 1
ATOM 692 C CA . MET A 1 86 ? 11.568 -12.657 -7.923 1.00 56.00 86 MET A CA 1
ATOM 693 C C . MET A 1 86 ? 12.522 -11.796 -8.781 1.00 56.00 86 MET A C 1
ATOM 695 O O . MET A 1 86 ? 13.696 -12.110 -8.938 1.00 56.00 86 MET A O 1
ATOM 699 N N . GLN A 1 87 ? 12.032 -10.642 -9.240 1.00 58.47 87 GLN A N 1
ATOM 700 C CA . GLN A 1 87 ? 12.740 -9.603 -9.998 1.00 58.47 87 GLN A CA 1
ATOM 701 C C . GLN A 1 87 ? 13.884 -8.897 -9.236 1.00 58.47 87 GLN A C 1
ATOM 703 O O . GLN A 1 87 ? 14.817 -8.385 -9.848 1.00 58.47 87 GLN A O 1
ATOM 708 N N . PHE A 1 88 ? 13.839 -8.848 -7.905 1.00 56.88 88 PHE A N 1
ATOM 709 C CA . PHE A 1 88 ? 14.881 -8.287 -7.044 1.00 56.88 88 PHE A CA 1
ATOM 710 C C . PHE A 1 88 ? 15.885 -9.335 -6.554 1.00 56.88 88 PHE A C 1
ATOM 712 O O . PHE A 1 88 ? 16.960 -8.947 -6.099 1.00 56.88 88 PHE A O 1
ATOM 719 N N . ALA A 1 89 ? 15.600 -10.637 -6.685 1.00 61.84 89 ALA A N 1
ATOM 720 C CA . ALA A 1 89 ? 16.584 -11.686 -6.402 1.00 61.84 89 ALA A CA 1
ATOM 721 C C . ALA A 1 89 ? 17.842 -11.516 -7.279 1.00 61.84 89 ALA A C 1
ATOM 723 O O . ALA A 1 89 ? 18.965 -11.694 -6.807 1.00 61.84 89 ALA A O 1
ATOM 724 N N . GLU A 1 90 ? 17.658 -11.032 -8.515 1.00 60.50 90 GLU A N 1
ATOM 725 C CA . GLU A 1 90 ? 18.733 -10.666 -9.447 1.00 60.50 90 GLU A CA 1
ATOM 726 C C . GLU A 1 90 ? 19.667 -9.558 -8.919 1.00 60.50 90 GLU A C 1
ATOM 728 O O . GLU A 1 90 ? 20.782 -9.410 -9.415 1.00 60.50 90 GLU A O 1
ATOM 733 N N . LEU A 1 91 ? 19.259 -8.767 -7.915 1.00 58.91 91 LEU A N 1
ATOM 734 C CA . LEU A 1 91 ? 20.138 -7.767 -7.291 1.00 58.91 91 LEU A CA 1
ATOM 735 C C . LEU A 1 91 ? 21.263 -8.397 -6.467 1.00 58.91 91 LEU A C 1
ATOM 737 O O . LEU A 1 91 ? 22.276 -7.738 -6.225 1.00 58.91 91 LEU A O 1
ATOM 741 N N . PHE A 1 92 ? 21.068 -9.633 -6.012 1.00 62.41 92 PHE A N 1
ATOM 742 C CA . PHE A 1 92 ? 22.013 -10.357 -5.167 1.00 62.41 92 PHE A CA 1
ATOM 743 C C . PHE A 1 92 ? 22.862 -11.353 -5.956 1.00 62.41 92 PHE A C 1
ATOM 745 O O . PHE A 1 92 ? 23.845 -11.874 -5.421 1.00 62.41 92 PHE A O 1
ATOM 752 N N . ASP A 1 93 ? 22.520 -11.591 -7.225 1.00 65.00 93 ASP A N 1
ATOM 753 C CA . ASP A 1 93 ? 23.320 -12.427 -8.102 1.00 65.00 93 ASP A CA 1
ATOM 754 C C . ASP A 1 93 ? 24.593 -11.677 -8.526 1.00 65.00 93 ASP A C 1
ATOM 756 O O . ASP A 1 93 ? 24.567 -10.612 -9.148 1.00 65.00 93 ASP A O 1
ATOM 760 N N . LYS A 1 94 ? 25.746 -12.236 -8.152 1.00 62.69 94 LYS A N 1
ATOM 761 C CA . LYS A 1 94 ? 27.067 -11.677 -8.469 1.00 62.69 94 LYS A CA 1
ATOM 762 C C . LYS A 1 94 ? 27.443 -11.898 -9.939 1.00 62.69 94 LYS A C 1
ATOM 764 O O . LYS A 1 94 ? 28.409 -11.298 -10.410 1.00 62.69 94 LYS A O 1
ATOM 769 N N . THR A 1 95 ? 26.690 -12.720 -10.675 1.00 65.31 95 THR A N 1
ATOM 770 C CA . THR A 1 95 ? 26.896 -12.988 -12.105 1.00 65.31 95 THR A CA 1
ATOM 771 C C . THR A 1 95 ? 26.199 -11.936 -12.977 1.00 65.31 95 THR A C 1
ATOM 773 O O . THR A 1 95 ? 25.278 -12.188 -13.749 1.00 65.31 95 THR A O 1
ATOM 776 N N . ILE A 1 96 ? 26.642 -10.685 -12.851 1.00 69.00 96 ILE A N 1
ATOM 777 C CA . ILE A 1 96 ? 26.051 -9.552 -13.570 1.00 69.00 96 ILE A CA 1
ATOM 778 C C . ILE A 1 96 ? 26.397 -9.641 -15.065 1.00 69.00 96 ILE A C 1
ATOM 780 O O . ILE A 1 96 ? 27.479 -9.243 -15.497 1.00 69.00 96 ILE A O 1
ATOM 784 N N . SER A 1 97 ? 25.454 -10.126 -15.875 1.00 80.06 97 SER A N 1
ATOM 785 C CA . SER A 1 97 ? 25.527 -10.034 -17.335 1.00 80.06 97 SER A CA 1
ATOM 786 C C . SER A 1 97 ? 25.063 -8.659 -17.831 1.00 80.06 97 SER A C 1
ATOM 788 O O . SER A 1 97 ? 24.198 -8.002 -17.242 1.00 80.06 97 SER A O 1
ATOM 790 N N . LYS A 1 98 ? 25.604 -8.222 -18.976 1.00 82.44 98 LYS A N 1
ATOM 791 C CA . LYS A 1 98 ? 25.190 -6.988 -19.668 1.00 82.44 98 LYS A CA 1
ATOM 792 C C . LYS A 1 98 ? 23.689 -6.980 -19.970 1.00 82.44 98 LYS A C 1
ATOM 794 O O . LYS A 1 98 ? 23.062 -5.921 -19.919 1.00 82.44 98 LYS A O 1
ATOM 799 N N . ASP A 1 99 ? 23.110 -8.141 -20.259 1.00 80.88 99 ASP A N 1
ATOM 800 C CA . ASP A 1 99 ? 21.680 -8.268 -20.537 1.00 80.88 99 ASP A CA 1
ATOM 801 C C . ASP A 1 99 ? 20.825 -8.118 -19.273 1.00 80.88 99 ASP A C 1
ATOM 803 O O . ASP A 1 99 ? 19.781 -7.469 -19.326 1.00 80.88 99 ASP A O 1
ATOM 807 N N . THR A 1 100 ? 21.301 -8.588 -18.115 1.00 77.88 100 THR A N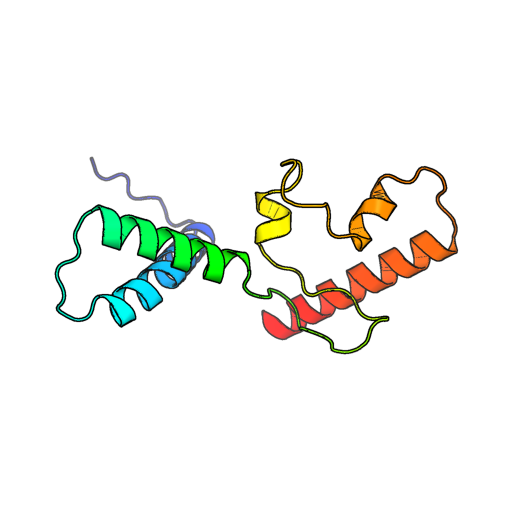 1
ATOM 808 C CA . THR A 1 100 ? 20.656 -8.364 -16.808 1.00 77.88 100 THR A CA 1
ATOM 809 C C . THR A 1 100 ? 20.601 -6.871 -16.471 1.00 77.88 100 THR A C 1
ATOM 811 O O . THR A 1 100 ? 19.553 -6.335 -16.112 1.00 77.88 100 THR A O 1
ATOM 814 N N . LEU A 1 101 ? 21.701 -6.139 -16.691 1.00 79.94 101 LEU A N 1
ATOM 815 C CA . LEU A 1 101 ? 21.743 -4.685 -16.479 1.00 79.94 101 LEU A CA 1
ATOM 816 C C . LEU A 1 101 ? 20.789 -3.920 -17.406 1.00 79.94 101 LEU A C 1
ATOM 818 O O . LEU A 1 101 ? 20.150 -2.951 -16.985 1.00 79.94 101 LEU A O 1
ATOM 822 N N . ARG A 1 102 ? 20.684 -4.345 -18.672 1.00 83.62 102 ARG A N 1
ATOM 823 C CA . ARG A 1 102 ? 19.751 -3.758 -19.647 1.00 83.62 102 ARG A CA 1
ATOM 824 C C . ARG A 1 102 ? 18.304 -3.955 -19.218 1.00 83.62 102 ARG A C 1
ATOM 826 O O . ARG A 1 102 ? 17.557 -2.977 -19.199 1.00 83.62 102 ARG A O 1
ATOM 833 N N . ARG A 1 103 ? 17.937 -5.181 -18.827 1.00 79.81 103 ARG A N 1
ATOM 834 C CA . ARG A 1 103 ? 16.610 -5.494 -18.284 1.00 79.81 103 ARG A CA 1
ATOM 835 C C . ARG A 1 103 ? 16.310 -4.621 -17.072 1.00 79.81 103 ARG A C 1
ATOM 837 O O . ARG A 1 103 ? 15.333 -3.882 -17.093 1.00 79.81 103 ARG A O 1
ATOM 844 N N . ARG A 1 104 ? 17.201 -4.574 -16.077 1.00 80.31 104 ARG A N 1
ATOM 845 C CA . ARG A 1 104 ? 17.042 -3.727 -14.880 1.00 80.31 104 ARG A CA 1
ATOM 846 C C . ARG A 1 104 ? 16.782 -2.256 -15.214 1.00 80.31 104 ARG A C 1
ATOM 848 O O . ARG A 1 104 ? 15.895 -1.635 -14.629 1.00 80.31 104 ARG A O 1
ATOM 855 N N . LYS A 1 105 ? 17.548 -1.684 -16.148 1.00 85.31 105 LYS A N 1
ATOM 856 C CA . LYS A 1 105 ? 17.349 -0.294 -16.579 1.00 85.31 105 LYS A CA 1
ATOM 857 C C . LYS A 1 105 ? 15.962 -0.096 -17.195 1.00 85.31 105 LYS A C 1
ATOM 859 O O . LYS A 1 105 ? 15.328 0.925 -16.923 1.00 85.31 105 LYS A O 1
ATOM 864 N N . LEU A 1 106 ? 15.487 -1.053 -17.994 1.00 85.00 106 LEU A N 1
ATOM 865 C CA . LEU A 1 106 ? 14.142 -1.023 -18.565 1.00 85.00 106 LEU A CA 1
ATOM 866 C C . LEU A 1 106 ? 13.076 -1.051 -17.460 1.00 85.00 106 LEU A C 1
ATOM 868 O O . LEU A 1 106 ? 12.268 -0.126 -17.409 1.00 85.00 106 LEU A O 1
ATOM 872 N N . TYR A 1 107 ? 13.149 -2.010 -16.526 1.00 84.62 107 TYR A N 1
ATOM 873 C CA . TYR A 1 107 ? 12.227 -2.121 -15.383 1.00 84.62 107 TYR A CA 1
ATOM 874 C C . TYR A 1 107 ? 12.115 -0.802 -14.603 1.00 84.62 107 TYR A C 1
ATOM 876 O O . TYR A 1 107 ? 11.022 -0.269 -14.401 1.00 84.62 107 TYR A O 1
ATOM 884 N N . GLN A 1 108 ? 13.256 -0.214 -14.229 1.00 85.25 108 GLN A N 1
ATOM 885 C CA . GLN A 1 108 ? 13.288 1.060 -13.505 1.00 85.25 108 GLN A CA 1
ATOM 886 C C . GLN A 1 108 ? 12.660 2.198 -14.316 1.00 85.25 108 GLN A C 1
ATOM 888 O O . GLN A 1 108 ? 11.889 2.992 -13.781 1.00 85.25 108 GLN A O 1
ATOM 893 N N . THR A 1 109 ? 12.958 2.272 -15.614 1.00 89.06 109 THR A N 1
ATOM 894 C CA . THR A 1 109 ? 12.433 3.330 -16.486 1.00 89.06 109 THR A CA 1
ATOM 895 C C . THR A 1 109 ? 10.914 3.222 -16.637 1.00 89.06 109 THR A C 1
ATOM 897 O O . THR A 1 109 ? 10.221 4.241 -16.595 1.00 89.06 109 THR A O 1
ATOM 900 N N . VAL A 1 110 ? 10.382 2.003 -16.771 1.00 88.56 110 VAL A N 1
ATOM 901 C CA . VAL A 1 110 ? 8.939 1.752 -16.873 1.00 88.56 110 VAL A CA 1
ATOM 902 C C . VAL A 1 110 ? 8.228 2.157 -15.584 1.00 88.56 110 VAL A C 1
ATOM 904 O O . VAL A 1 110 ? 7.280 2.940 -15.644 1.00 88.56 110 VAL A O 1
ATOM 907 N N . HIS A 1 111 ? 8.716 1.730 -14.416 1.00 88.44 111 HIS A N 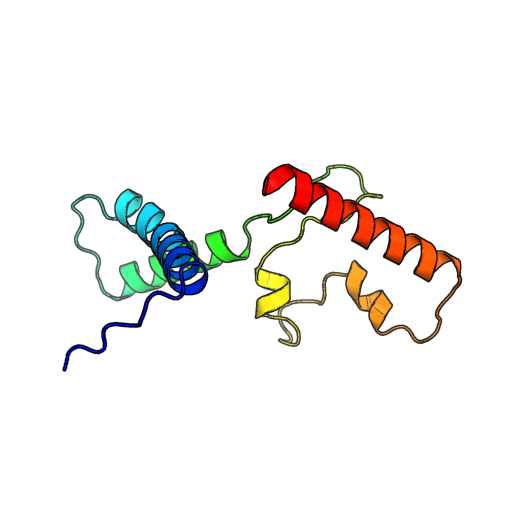1
ATOM 908 C CA . HIS A 1 111 ? 8.123 2.130 -13.138 1.00 88.44 111 HIS A CA 1
ATOM 909 C C . HIS A 1 111 ? 8.162 3.638 -12.909 1.00 88.44 111 HIS A C 1
ATOM 911 O O . HIS A 1 111 ? 7.157 4.221 -12.503 1.00 88.44 111 HIS A O 1
ATOM 917 N N . LEU A 1 112 ? 9.287 4.294 -13.206 1.00 90.12 112 LEU A N 1
ATOM 918 C CA . LEU A 1 112 ? 9.400 5.748 -13.078 1.00 90.12 112 LEU A CA 1
ATOM 919 C C . LEU A 1 112 ? 8.422 6.473 -14.006 1.00 90.12 112 LEU A C 1
ATOM 921 O O . LEU A 1 112 ? 7.784 7.439 -13.588 1.00 90.12 112 LEU A O 1
ATOM 925 N N . ARG A 1 113 ? 8.244 5.984 -15.239 1.00 90.69 113 ARG A N 1
ATOM 926 C CA . ARG A 1 113 ? 7.230 6.509 -16.161 1.00 90.69 113 ARG A CA 1
ATOM 927 C C . ARG A 1 113 ? 5.819 6.311 -15.605 1.00 90.69 113 ARG A C 1
ATOM 929 O O . ARG A 1 113 ? 5.041 7.259 -15.607 1.00 90.69 113 ARG A O 1
ATOM 936 N N . GLN A 1 114 ? 5.487 5.116 -15.118 1.00 89.62 114 GLN A N 1
ATOM 937 C CA . GLN A 1 114 ? 4.170 4.807 -14.549 1.00 89.62 114 GLN A CA 1
ATOM 938 C C . GLN A 1 114 ? 3.861 5.687 -13.331 1.00 89.62 114 GLN A C 1
ATOM 940 O O . GLN A 1 114 ? 2.764 6.238 -13.234 1.00 89.62 114 GLN A O 1
ATOM 945 N N . LEU A 1 115 ? 4.832 5.870 -12.433 1.00 88.56 115 LEU A N 1
ATOM 946 C CA . LEU A 1 115 ? 4.708 6.780 -11.297 1.00 88.56 115 LEU A CA 1
ATOM 947 C C . LEU A 1 115 ? 4.524 8.227 -11.772 1.00 88.56 115 LEU A C 1
ATOM 949 O O . LEU A 1 115 ? 3.607 8.906 -11.321 1.00 88.56 115 LEU A O 1
ATOM 953 N N . GLY A 1 116 ? 5.328 8.683 -12.732 1.00 86.00 116 GLY A N 1
ATOM 954 C CA . GLY A 1 116 ? 5.212 10.031 -13.286 1.00 86.00 116 GLY A CA 1
ATOM 955 C C . GLY A 1 116 ? 3.854 10.306 -13.939 1.00 86.00 116 GLY A C 1
ATOM 956 O O . GLY A 1 116 ? 3.306 11.386 -13.768 1.00 86.00 116 GLY A O 1
ATOM 957 N N . THR A 1 117 ? 3.277 9.342 -14.658 1.00 86.88 117 THR A N 1
ATOM 958 C CA . THR A 1 117 ? 1.945 9.499 -15.266 1.00 86.88 117 THR A CA 1
ATOM 959 C C . THR A 1 117 ? 0.830 9.474 -14.224 1.00 86.88 117 THR A C 1
ATOM 961 O O . THR A 1 117 ? -0.138 10.216 -14.349 1.00 86.88 117 THR A O 1
ATOM 964 N N . ARG A 1 118 ? 0.954 8.634 -13.192 1.00 81.12 118 ARG A N 1
ATOM 965 C CA . ARG A 1 118 ? -0.078 8.472 -12.162 1.00 81.12 118 ARG A CA 1
ATOM 966 C C . ARG A 1 118 ? -0.121 9.619 -11.148 1.00 81.12 118 ARG A C 1
ATOM 968 O O . ARG A 1 118 ? -1.189 9.886 -10.605 1.00 81.12 118 ARG A O 1
ATOM 975 N N . TRP A 1 119 ? 1.022 10.237 -10.858 1.00 73.56 119 TRP A N 1
ATOM 976 C CA . TRP A 1 119 ? 1.188 11.209 -9.770 1.00 73.56 119 TRP A CA 1
ATOM 977 C C . TRP A 1 119 ? 1.522 12.635 -10.256 1.00 73.56 119 TRP A C 1
ATOM 979 O O . TRP A 1 119 ? 2.125 13.402 -9.505 1.00 73.56 119 TRP A O 1
ATOM 989 N N . LYS A 1 120 ? 1.145 12.981 -11.495 1.00 58.06 120 LYS A N 1
ATOM 990 C CA . LYS A 1 120 ? 1.025 14.376 -11.962 1.00 58.06 120 LYS A CA 1
ATOM 991 C C . LYS A 1 120 ? -0.189 15.049 -11.331 1.00 58.06 120 LYS A C 1
ATOM 993 O O . LYS A 1 120 ? -0.065 16.249 -11.010 1.00 58.06 120 LYS A O 1
#

pLDDT: mean 78.61, std 14.62, range [36.94, 94.81]

Foldseek 3Di:
DDPPPPDPVVPVVVVVVVVCQQVVVVCVVCVPNDDDPVRVVVVSVVSVVCQQQDFLFDDDPDPLADHGDGNVLVVCVPPPVDPNPPLCVLVVDPPDDPVNVVSVVVRVVRRVVRNVVVPD

Organism: Trichonephila clavata (NCBI:txid2740835)

Sequence (120 aa):
MEVYTRQNPMGGGFYKRMVKTVKEPLRKILGRSLLSFEELTTLLAEIENIVNLRPLTYVSDDKDDPESLKPAPFLYFGRNDFDCPMQFAELFDKTISKDTLRRRKLYQTVHLRQLGTRWK

Nearest PDB structures (foldseek):
  7ku7-assembly1_C  TM=6.558E-01  e=3.572E+00  Rous sarcoma virus (strain Schmidt-Ruppin A)

Radius of gyration: 19.29 Å; Cα contacts (8 Å, |Δi|>4): 59; chains: 1; bounding box: 51×39×46 Å

Solvent-accessible surface area (backbone atoms only — not comparable to full-atom values): 7411 Å² total; per-residue (Å²): 139,80,85,73,74,74,82,46,77,68,61,60,54,51,52,53,51,57,54,44,69,55,48,52,58,50,55,68,71,41,73,89,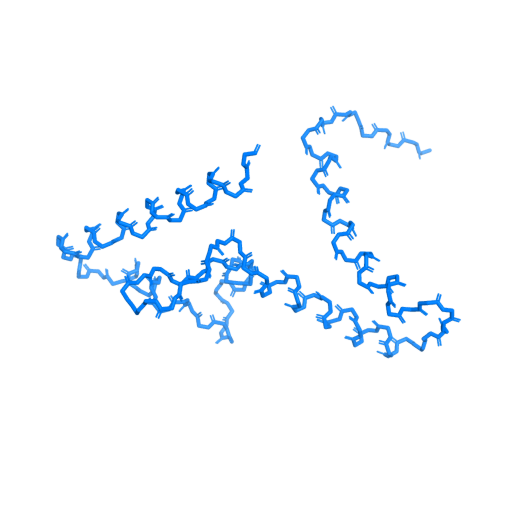66,85,72,54,74,66,57,49,51,54,52,49,52,52,50,50,50,53,61,27,64,40,65,68,34,65,79,65,90,53,89,89,50,64,79,44,48,38,53,41,67,73,76,39,62,89,41,95,88,46,74,67,58,76,82,55,52,62,77,73,51,84,81,76,46,74,64,57,55,52,50,52,53,50,48,53,51,52,51,52,50,39,38,54,69,74,72,111

Secondary structure (DSSP, 8-state):
--------HHHHHHHHHHHHHHHHHHHHHHTTPPPPHHHHHHHHHHHHHHHHHS-SS-----TTSPPPP-HHHHHSTT-TTSPPPHHHHTTT-S---HHHHHHHHHHHHHHHHHHHHHT-

Mean predicted aligned error: 9.77 Å